Protein AF-A0A835D2A4-F1 (afdb_monomer)

Foldseek 3Di:
DAEEEQEPCLDPVNVVVLLVQQVVPYAYEYEDQALFPPVCPVVVVVVVVVVVVPDDDDDDDPDDPVVVVVVSVVPRCPRCVVSCVHPNCVPRYHYANADPVDPPSCVVSPPPGPYYDYPPDDPPDDPDVPDDDDD

pLDDT: mean 75.67, std 21.44, range [39.44, 98.56]

Radius of gyration: 20.42 Å; Cα contacts (8 Å, |Δi|>4): 155; chains: 1; bounding box: 57×40×59 Å

Organism: Tetracentron sinense (NCBI:txid13715)

Sequence (135 aa):
MPEYCVTGGTGLIAAYLVKSLLEKGHTVRTTVRDPGLLQLSILFLLPMFSFFHRFHSQKIMKWRPSIVMVLALRTGFREVGFLWKMSGAKERLKMMKADLMVDGSFDEAVQGIDGVFHTASPVLVPYDHNIQASN

Structure (mmCIF, N/CA/C/O backbone):
data_AF-A0A835D2A4-F1
#
_entry.id   AF-A0A835D2A4-F1
#
loop_
_atom_site.group_PDB
_atom_site.id
_atom_site.type_symbol
_atom_site.label_atom_id
_atom_site.label_alt_id
_atom_site.label_comp_id
_atom_site.label_asym_id
_atom_site.label_entity_id
_atom_site.label_seq_id
_atom_site.pdbx_PDB_ins_code
_atom_site.Cartn_x
_atom_site.Cartn_y
_atom_site.Cartn_z
_atom_site.occupancy
_atom_site.B_iso_or_equiv
_atom_site.auth_seq_id
_atom_site.auth_comp_id
_atom_site.auth_asym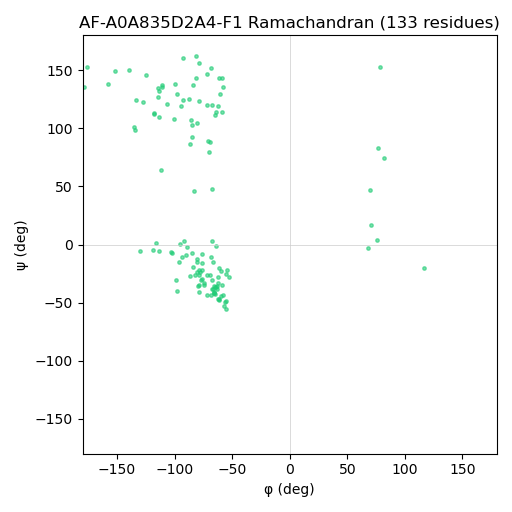_id
_atom_site.auth_atom_id
_atom_site.pdbx_PDB_model_num
ATOM 1 N N . MET A 1 1 ? -14.859 -3.931 7.142 1.00 82.12 1 MET A N 1
ATOM 2 C CA . MET A 1 1 ? -14.340 -2.663 6.590 1.00 82.12 1 MET A CA 1
ATOM 3 C C . MET A 1 1 ? -13.529 -3.031 5.365 1.00 82.12 1 MET A C 1
ATOM 5 O O . MET A 1 1 ? -12.624 -3.833 5.556 1.00 82.12 1 MET A O 1
ATOM 9 N N . PRO A 1 2 ? -13.851 -2.528 4.163 1.00 96.62 2 PRO A N 1
ATOM 10 C CA . PRO A 1 2 ? -13.109 -2.913 2.970 1.00 96.62 2 PRO A CA 1
ATOM 11 C C . PRO A 1 2 ? -11.630 -2.515 3.049 1.00 96.62 2 PRO A C 1
ATOM 13 O O . PRO A 1 2 ? -11.303 -1.448 3.587 1.00 96.62 2 PRO A O 1
ATOM 16 N N . GLU A 1 3 ? -10.761 -3.364 2.517 1.00 98.25 3 GLU A N 1
ATOM 17 C CA . GLU A 1 3 ? -9.325 -3.166 2.374 1.00 98.25 3 GLU A CA 1
ATOM 18 C C . GLU A 1 3 ? -8.961 -3.077 0.890 1.00 98.25 3 GLU A C 1
ATOM 20 O O . GLU A 1 3 ? -9.367 -3.910 0.085 1.00 98.25 3 GLU A O 1
ATOM 25 N N . TYR A 1 4 ? -8.176 -2.067 0.520 1.00 98.56 4 TYR A N 1
ATOM 26 C CA . TYR A 1 4 ? -7.768 -1.841 -0.865 1.00 98.56 4 TYR A CA 1
ATOM 27 C C . TYR A 1 4 ? -6.252 -1.782 -0.991 1.00 98.56 4 TYR A C 1
ATOM 29 O O . TYR A 1 4 ? -5.568 -1.249 -0.113 1.00 98.56 4 TYR A O 1
ATOM 37 N N . CYS A 1 5 ? -5.725 -2.271 -2.112 1.00 98.06 5 CYS A N 1
ATOM 38 C CA . CYS A 1 5 ? -4.323 -2.098 -2.472 1.00 98.06 5 CYS A CA 1
ATOM 39 C C . CYS A 1 5 ? -4.179 -0.930 -3.452 1.00 98.06 5 CYS A C 1
ATOM 41 O O . CYS A 1 5 ? -4.875 -0.884 -4.462 1.00 98.06 5 CYS A O 1
ATOM 43 N N . VAL A 1 6 ? -3.265 0.002 -3.179 1.00 97.88 6 VAL A N 1
ATOM 44 C CA . VAL A 1 6 ? -2.887 1.093 -4.089 1.00 97.88 6 VAL A CA 1
ATOM 45 C C . VAL A 1 6 ? -1.413 0.944 -4.443 1.00 97.88 6 VAL A C 1
ATOM 47 O O . VAL A 1 6 ? -0.538 1.112 -3.590 1.00 97.88 6 VAL A O 1
ATOM 50 N N . THR A 1 7 ? -1.116 0.637 -5.702 1.00 95.81 7 THR A N 1
ATOM 51 C CA . THR A 1 7 ? 0.275 0.427 -6.137 1.00 95.81 7 THR A CA 1
ATOM 52 C C . THR A 1 7 ? 0.999 1.743 -6.423 1.00 95.81 7 THR A C 1
ATOM 54 O O . THR A 1 7 ? 0.409 2.673 -6.965 1.00 95.81 7 THR A O 1
ATOM 57 N N . GLY A 1 8 ? 2.292 1.835 -6.103 1.00 92.56 8 GLY A N 1
ATOM 58 C CA . GLY A 1 8 ? 3.077 3.046 -6.374 1.00 92.56 8 GLY A CA 1
ATOM 59 C C . GLY A 1 8 ? 2.672 4.226 -5.488 1.00 92.56 8 GLY A C 1
ATOM 60 O O . GLY A 1 8 ? 2.484 5.332 -5.986 1.00 92.56 8 GLY A O 1
ATOM 61 N N . GLY A 1 9 ? 2.540 3.995 -4.178 1.00 90.94 9 GLY A N 1
ATOM 62 C CA . GLY A 1 9 ? 2.006 4.943 -3.187 1.00 90.94 9 GLY A CA 1
ATOM 63 C C . GLY A 1 9 ? 2.658 6.322 -3.123 1.00 90.94 9 GLY A C 1
ATOM 64 O O . GLY A 1 9 ? 2.044 7.270 -2.640 1.00 90.94 9 GLY A O 1
ATOM 65 N N . THR A 1 10 ? 3.893 6.449 -3.611 1.00 88.75 10 THR A N 1
ATOM 66 C CA . THR A 1 10 ? 4.631 7.718 -3.687 1.00 88.75 10 THR A CA 1
ATOM 67 C C . THR A 1 10 ? 4.234 8.580 -4.888 1.00 88.75 10 THR A C 1
ATOM 69 O O . THR A 1 10 ? 4.590 9.755 -4.939 1.00 88.75 10 THR A O 1
ATOM 72 N N . GLY A 1 11 ? 3.489 8.030 -5.851 1.00 89.50 11 GLY A N 1
ATOM 73 C CA . GLY A 1 11 ? 2.981 8.768 -7.002 1.00 89.50 11 GLY A CA 1
ATOM 74 C C . GLY A 1 11 ? 1.919 9.797 -6.610 1.00 89.50 11 GLY A C 1
ATOM 75 O O . GLY A 1 11 ? 1.171 9.603 -5.653 1.00 89.50 11 GLY A O 1
ATOM 76 N N . LEU A 1 12 ? 1.807 10.878 -7.389 1.00 89.31 12 LEU A N 1
ATOM 77 C CA . LEU A 1 12 ? 0.864 11.969 -7.121 1.00 89.31 12 LEU A CA 1
ATOM 78 C C . LEU A 1 12 ? -0.580 11.460 -6.993 1.00 89.31 12 LEU A C 1
ATOM 80 O O . LEU A 1 12 ? -1.219 11.670 -5.968 1.00 89.31 12 LEU A O 1
ATOM 84 N N . ILE A 1 13 ? -1.086 10.749 -8.003 1.00 92.94 13 ILE A N 1
ATOM 85 C CA . ILE A 1 13 ? -2.459 10.219 -7.996 1.00 92.94 13 ILE A CA 1
ATOM 86 C C . ILE A 1 13 ? -2.640 9.145 -6.916 1.00 92.94 13 ILE A C 1
ATOM 88 O O . ILE A 1 13 ? -3.662 9.127 -6.230 1.00 92.94 13 ILE A O 1
ATOM 92 N N . ALA A 1 14 ? -1.630 8.295 -6.715 1.00 95.06 14 ALA A N 1
ATOM 93 C CA . ALA A 1 14 ? -1.650 7.257 -5.690 1.00 95.06 14 ALA A CA 1
ATOM 94 C C . ALA A 1 14 ? -1.818 7.855 -4.284 1.00 95.06 14 ALA A C 1
ATOM 96 O O . ALA A 1 14 ? -2.661 7.401 -3.515 1.00 95.06 14 ALA A O 1
ATOM 97 N N . ALA A 1 15 ? -1.087 8.929 -3.973 1.00 94.50 15 ALA A N 1
ATOM 98 C CA . ALA A 1 15 ? -1.194 9.653 -2.712 1.00 94.50 15 ALA A CA 1
ATOM 99 C C . ALA A 1 15 ? -2.613 10.182 -2.449 1.00 94.50 15 ALA A C 1
ATOM 101 O O . ALA A 1 15 ? -3.125 10.050 -1.334 1.00 94.50 15 ALA A O 1
ATOM 102 N N . TYR A 1 16 ? -3.268 10.753 -3.466 1.00 96.06 16 TYR A N 1
ATOM 103 C CA . TYR A 1 16 ? -4.655 11.210 -3.347 1.00 96.06 16 TYR A CA 1
ATOM 104 C C . TYR A 1 16 ? -5.622 10.045 -3.123 1.00 96.06 16 TYR A C 1
ATOM 106 O O . TYR A 1 16 ? -6.491 10.146 -2.259 1.00 96.06 16 TYR A O 1
ATOM 114 N N . LEU A 1 17 ? -5.445 8.925 -3.828 1.00 97.44 17 LEU A N 1
ATOM 115 C CA . LEU A 1 17 ? -6.264 7.727 -3.622 1.00 97.44 17 LEU A CA 1
ATOM 116 C C . LEU A 1 17 ? -6.118 7.175 -2.204 1.00 97.44 17 LEU A C 1
ATOM 118 O O . LEU A 1 17 ? -7.126 6.923 -1.546 1.00 97.44 17 LEU A O 1
ATOM 122 N N . VAL A 1 18 ? -4.883 7.037 -1.709 1.00 97.69 18 VAL A N 1
ATOM 123 C CA . VAL A 1 18 ? -4.609 6.590 -0.335 1.00 97.69 18 VAL A CA 1
ATOM 124 C C . VAL A 1 18 ? -5.315 7.503 0.665 1.00 97.69 18 VAL A C 1
ATOM 126 O O . VAL A 1 18 ? -6.046 7.016 1.528 1.00 97.69 18 VAL A O 1
ATOM 129 N N . LYS A 1 19 ? -5.164 8.824 0.512 1.00 96.94 19 LYS A N 1
ATOM 130 C CA . LYS A 1 19 ? -5.827 9.811 1.369 1.00 96.94 19 LYS A CA 1
ATOM 131 C C . LYS A 1 19 ? -7.348 9.635 1.361 1.00 96.94 19 LYS A C 1
ATOM 133 O O . LYS A 1 19 ? -7.946 9.489 2.423 1.00 96.94 19 LYS A O 1
ATOM 138 N N . SER A 1 20 ? -7.969 9.608 0.183 1.00 97.81 20 SER A N 1
ATOM 139 C CA . SER A 1 20 ? -9.426 9.507 0.052 1.00 97.81 20 SER A CA 1
ATOM 140 C C . SER A 1 20 ? -9.986 8.191 0.590 1.00 97.81 20 SER A C 1
ATOM 142 O O . SER A 1 20 ? -11.072 8.178 1.165 1.00 97.81 20 SER A O 1
ATOM 144 N N . LEU A 1 21 ? -9.270 7.077 0.423 1.00 98.06 21 LEU A N 1
ATOM 145 C CA . LEU A 1 21 ? -9.686 5.782 0.964 1.00 98.06 21 LEU A CA 1
ATOM 146 C C . LEU A 1 21 ? -9.620 5.766 2.497 1.00 98.06 21 LEU A C 1
ATOM 148 O O . LEU A 1 21 ? -10.574 5.320 3.137 1.00 98.06 21 LEU A O 1
ATOM 152 N N . LEU A 1 22 ? -8.549 6.310 3.084 1.00 98.00 22 LEU A N 1
ATOM 153 C CA . LEU A 1 22 ? -8.424 6.460 4.536 1.00 98.00 22 LEU A CA 1
ATOM 154 C C . LEU A 1 22 ? -9.531 7.365 5.099 1.00 98.00 22 LEU A C 1
ATOM 156 O O . LEU A 1 22 ? -10.202 6.995 6.064 1.00 98.00 22 LEU A O 1
ATOM 160 N N . GLU A 1 23 ? -9.786 8.519 4.480 1.00 96.88 23 GLU A N 1
ATOM 161 C CA . GLU A 1 23 ? -10.854 9.446 4.892 1.00 96.88 23 GLU A CA 1
ATOM 162 C C . GLU A 1 23 ? -12.243 8.790 4.863 1.00 96.88 23 GLU A C 1
ATOM 164 O O . GLU A 1 23 ? -13.065 9.049 5.739 1.00 96.88 23 GLU A O 1
ATOM 169 N N . LYS A 1 24 ? -12.486 7.880 3.914 1.00 97.25 24 LYS A N 1
ATOM 170 C CA . LYS A 1 24 ? -13.754 7.145 3.784 1.00 97.25 24 LYS A CA 1
ATOM 171 C C . LYS A 1 24 ? -13.958 6.012 4.784 1.00 97.25 24 LYS A C 1
ATOM 173 O O . LYS A 1 24 ? -15.045 5.443 4.818 1.00 97.25 24 LYS A O 1
ATOM 178 N N . GLY A 1 25 ? -12.955 5.649 5.578 1.00 97.81 25 GLY A N 1
ATOM 179 C CA . GLY A 1 25 ? -13.097 4.523 6.502 1.00 97.81 25 GLY A CA 1
ATOM 180 C C . GLY A 1 25 ? -12.160 3.349 6.229 1.00 97.81 25 GLY A C 1
ATOM 181 O O . GLY A 1 25 ? -11.934 2.545 7.132 1.00 97.81 25 GLY A O 1
ATOM 182 N N . HIS A 1 26 ? -11.616 3.242 5.020 1.00 98.44 26 HIS A N 1
ATOM 183 C CA . HIS A 1 26 ? -11.032 2.000 4.523 1.00 98.44 26 HIS A CA 1
ATOM 184 C C . HIS A 1 26 ? -9.629 1.723 5.061 1.00 98.44 26 HIS A C 1
ATOM 186 O O . HIS A 1 26 ? -8.887 2.634 5.434 1.00 98.44 26 HIS A O 1
ATOM 192 N N . THR A 1 27 ? -9.265 0.441 5.057 1.00 98.50 27 THR A N 1
ATOM 193 C CA . THR A 1 27 ? -7.878 0.005 5.241 1.00 98.50 27 THR A CA 1
ATOM 194 C C . THR A 1 27 ? -7.170 0.061 3.894 1.00 98.50 27 THR A C 1
ATOM 196 O O . THR A 1 27 ? -7.740 -0.321 2.872 1.00 98.50 27 THR A O 1
ATOM 199 N N . VAL A 1 28 ? -5.937 0.561 3.867 1.00 98.38 28 VAL A N 1
ATOM 200 C CA . VAL A 1 28 ? -5.183 0.744 2.624 1.00 98.38 28 VAL A CA 1
ATOM 201 C C . VAL A 1 28 ? -3.824 0.075 2.743 1.00 98.38 28 VAL A C 1
ATOM 203 O O . VAL A 1 28 ? -3.029 0.419 3.616 1.00 98.38 28 VAL A O 1
ATOM 206 N N . ARG A 1 29 ? -3.534 -0.852 1.831 1.00 97.94 29 ARG A N 1
ATOM 207 C CA . ARG A 1 29 ? -2.184 -1.363 1.578 1.00 97.94 29 ARG A CA 1
ATOM 208 C C . ARG A 1 29 ? -1.596 -0.562 0.431 1.00 97.94 29 ARG A C 1
ATOM 210 O O . ARG A 1 29 ? -2.145 -0.577 -0.663 1.00 97.94 29 ARG A O 1
ATOM 217 N N . THR A 1 30 ? -0.494 0.141 0.643 1.00 96.25 30 THR A N 1
ATOM 218 C CA . THR A 1 30 ? 0.190 0.834 -0.451 1.00 96.25 30 THR A CA 1
ATOM 219 C C . THR A 1 30 ? 1.527 0.189 -0.759 1.00 96.25 30 THR A C 1
ATOM 221 O O . THR A 1 30 ? 2.248 -0.189 0.165 1.00 96.25 30 THR A O 1
ATOM 224 N N . THR A 1 31 ? 1.850 0.033 -2.044 1.00 95.12 31 THR A N 1
ATOM 225 C CA . THR A 1 31 ? 3.120 -0.573 -2.454 1.00 95.12 31 THR A CA 1
ATOM 226 C C . THR A 1 31 ? 4.155 0.473 -2.839 1.00 95.12 31 THR A C 1
ATOM 228 O O . THR A 1 31 ? 3.853 1.455 -3.522 1.00 95.12 31 THR A O 1
ATOM 231 N N . VAL A 1 32 ? 5.392 0.248 -2.408 1.00 91.19 32 VAL A N 1
ATOM 232 C CA . VAL A 1 32 ? 6.567 1.065 -2.729 1.00 91.19 32 VAL A CA 1
ATOM 233 C C . VAL A 1 32 ? 7.766 0.146 -2.975 1.00 91.19 32 VAL A C 1
ATOM 235 O O . VAL A 1 32 ? 7.840 -0.940 -2.401 1.00 91.19 32 VAL A O 1
ATOM 238 N N . ARG A 1 33 ? 8.710 0.563 -3.828 1.00 87.56 33 ARG A N 1
ATOM 239 C CA . ARG A 1 33 ? 9.887 -0.264 -4.171 1.00 87.56 33 ARG A CA 1
ATOM 240 C C . ARG A 1 33 ? 10.814 -0.473 -2.977 1.00 87.56 33 ARG A C 1
ATOM 242 O O . ARG A 1 33 ? 11.297 -1.578 -2.739 1.00 87.56 33 ARG A O 1
ATOM 249 N N . ASP A 1 34 ? 11.028 0.592 -2.214 1.00 81.88 34 ASP A N 1
ATOM 250 C CA . ASP A 1 34 ? 11.769 0.563 -0.961 1.00 81.88 34 ASP A CA 1
ATOM 251 C C . ASP A 1 34 ? 11.002 1.384 0.086 1.00 81.88 34 ASP A C 1
ATOM 253 O O . ASP A 1 34 ? 11.037 2.614 0.051 1.00 81.88 34 ASP A O 1
ATOM 257 N N . PRO A 1 35 ? 10.261 0.743 1.006 1.00 65.50 35 PRO A N 1
ATOM 258 C CA . PRO A 1 35 ? 9.545 1.448 2.071 1.00 65.50 35 PRO A CA 1
ATOM 259 C C . PRO A 1 35 ? 10.461 2.121 3.106 1.00 65.50 35 PRO A C 1
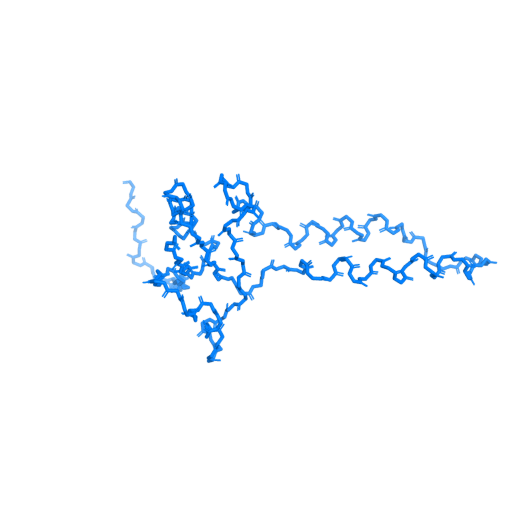ATOM 261 O O . PRO A 1 35 ? 9.963 2.711 4.068 1.00 65.50 35 PRO A O 1
ATOM 264 N N . GLY A 1 36 ? 11.783 2.065 2.921 1.00 61.28 36 GLY A N 1
ATOM 265 C CA . GLY A 1 36 ? 12.757 2.526 3.890 1.00 61.28 36 GLY A CA 1
ATOM 266 C C . GLY A 1 36 ? 12.935 1.500 5.004 1.00 61.28 36 GLY A C 1
ATOM 267 O O . GLY A 1 36 ? 12.048 0.712 5.331 1.00 61.28 36 GLY A O 1
ATOM 268 N N . LEU A 1 37 ? 14.122 1.514 5.606 1.00 49.31 37 LEU A N 1
ATOM 269 C CA . LEU A 1 37 ? 14.588 0.610 6.659 1.00 49.31 37 LEU A CA 1
ATOM 270 C C . LEU A 1 37 ? 13.853 0.772 8.010 1.00 49.31 37 LEU A C 1
ATOM 272 O O . LEU A 1 37 ? 14.484 0.840 9.064 1.00 49.31 37 LEU A O 1
ATOM 276 N N . LEU A 1 38 ? 12.520 0.813 8.014 1.00 47.50 38 LEU A N 1
ATOM 277 C CA . LEU A 1 38 ? 11.703 0.893 9.230 1.00 47.50 38 LEU A CA 1
ATOM 278 C C . LEU A 1 38 ? 11.896 -0.327 10.152 1.00 47.50 38 LEU A C 1
ATOM 280 O O . LEU A 1 38 ? 11.667 -0.218 11.352 1.00 47.50 38 LEU A O 1
ATOM 284 N N . GLN A 1 39 ? 12.403 -1.449 9.627 1.00 42.06 39 GLN A N 1
ATOM 285 C CA . GLN A 1 39 ? 12.731 -2.644 10.415 1.00 42.06 39 GLN A CA 1
ATOM 286 C C . GLN A 1 39 ? 14.112 -2.572 11.100 1.00 42.06 39 GLN A C 1
ATOM 288 O O . GLN A 1 39 ? 14.340 -3.225 12.118 1.00 42.06 39 GLN A O 1
ATOM 293 N N . LEU A 1 40 ? 15.063 -1.804 10.553 1.00 43.66 40 LEU A N 1
ATOM 294 C CA . LEU A 1 40 ? 16.480 -1.919 10.926 1.00 43.66 40 LEU A CA 1
ATOM 295 C C . LEU A 1 40 ? 16.932 -0.913 11.993 1.00 43.66 40 LEU A C 1
ATOM 297 O O . LEU A 1 40 ? 17.961 -1.141 12.620 1.00 43.66 40 LEU A O 1
ATOM 301 N N . SER A 1 41 ? 16.173 0.150 12.282 1.00 45.16 41 SER A N 1
ATOM 302 C CA . SER A 1 41 ? 16.554 1.108 13.334 1.00 45.16 41 SER A CA 1
ATOM 303 C C . SER A 1 41 ? 16.349 0.559 14.752 1.00 45.16 41 SER A C 1
ATOM 305 O O . SER A 1 41 ? 17.171 0.817 15.625 1.00 45.16 41 SER A O 1
ATOM 307 N N . ILE A 1 42 ? 15.312 -0.249 14.993 1.00 47.03 42 ILE A N 1
ATOM 308 C CA . ILE A 1 42 ? 15.041 -0.815 16.327 1.00 47.03 42 ILE A CA 1
ATOM 309 C C . ILE A 1 42 ? 15.944 -2.026 16.610 1.00 47.03 42 ILE A C 1
ATOM 311 O O . ILE A 1 42 ? 16.437 -2.181 17.727 1.00 47.03 42 ILE A O 1
ATOM 315 N N . LEU A 1 43 ? 16.240 -2.842 15.591 1.00 44.38 43 LEU A N 1
ATOM 316 C CA . LEU A 1 43 ? 17.040 -4.061 15.751 1.00 44.38 43 LEU A CA 1
ATOM 317 C C . LEU A 1 43 ? 18.559 -3.795 15.835 1.00 44.38 43 LEU A C 1
ATOM 319 O O . LEU A 1 43 ? 19.271 -4.555 16.484 1.00 44.38 43 LEU A O 1
ATOM 323 N N . PHE A 1 44 ? 19.062 -2.696 15.253 1.00 47.25 44 PHE A N 1
ATOM 324 C CA . PHE A 1 44 ? 20.486 -2.319 15.328 1.00 47.25 44 PHE A CA 1
ATOM 325 C C . PHE A 1 44 ? 20.852 -1.416 16.516 1.00 47.25 44 PHE A C 1
ATOM 327 O O . PHE A 1 44 ? 22.039 -1.216 16.777 1.00 47.25 44 PHE A O 1
ATOM 334 N N . LEU A 1 45 ? 19.880 -0.888 17.270 1.00 52.44 45 LEU A N 1
ATOM 335 C CA . LEU A 1 45 ? 20.166 -0.052 18.447 1.00 52.44 45 LEU A CA 1
ATOM 336 C C . LEU A 1 45 ? 20.369 -0.843 19.740 1.00 52.44 45 LEU A C 1
ATOM 338 O O . LEU A 1 45 ? 21.112 -0.394 20.614 1.00 52.44 45 LEU A O 1
ATOM 342 N N . LEU A 1 46 ? 19.774 -2.030 19.851 1.00 53.22 46 LEU A N 1
ATOM 343 C CA . LEU A 1 46 ? 19.908 -2.883 21.034 1.00 53.22 46 LEU A CA 1
ATOM 344 C C . LEU A 1 46 ? 21.346 -3.411 21.271 1.00 53.22 46 LEU A C 1
ATOM 346 O O . LEU A 1 46 ? 21.771 -3.409 22.425 1.00 53.22 46 LEU A O 1
ATOM 350 N N . PRO A 1 47 ? 22.164 -3.759 20.252 1.00 49.72 47 PRO A N 1
ATOM 351 C CA . PRO A 1 47 ? 23.555 -4.177 20.476 1.00 49.72 47 PRO A CA 1
ATOM 352 C C . PRO A 1 47 ? 24.515 -3.012 20.775 1.00 49.72 47 PRO A C 1
ATOM 354 O O . PRO A 1 47 ? 25.575 -3.213 21.371 1.00 49.72 47 PRO A O 1
ATOM 357 N N . MET A 1 48 ? 24.169 -1.783 20.375 1.00 53.81 48 MET A N 1
ATOM 358 C CA . MET A 1 48 ? 25.059 -0.621 20.505 1.00 53.81 48 MET A CA 1
ATOM 359 C C . MET A 1 48 ? 25.215 -0.164 21.966 1.00 53.81 48 MET A C 1
ATOM 361 O O . MET A 1 48 ? 26.259 0.375 22.335 1.00 53.81 48 MET A O 1
ATOM 365 N N . PHE A 1 49 ? 24.221 -0.438 22.818 1.00 50.69 49 PHE A N 1
ATOM 366 C CA . PHE A 1 49 ? 24.296 -0.163 24.256 1.00 50.69 49 PHE A CA 1
ATOM 367 C C . PHE A 1 49 ? 25.205 -1.147 25.010 1.00 50.69 49 PHE A C 1
ATOM 369 O O . PHE A 1 49 ? 25.902 -0.737 25.937 1.00 50.69 49 PHE A O 1
ATOM 376 N N . SER A 1 50 ? 25.286 -2.413 24.586 1.00 50.47 50 SER A N 1
ATOM 377 C CA . SER A 1 50 ? 26.181 -3.401 25.213 1.00 50.47 50 SER A CA 1
ATOM 378 C C . SER A 1 50 ? 27.644 -3.267 24.771 1.00 50.47 50 SER A C 1
ATOM 380 O O . SER A 1 50 ? 28.543 -3.675 25.504 1.00 50.47 50 SER A O 1
ATOM 382 N N . PHE A 1 51 ? 27.914 -2.657 23.613 1.00 49.66 51 PHE A N 1
ATOM 383 C CA . PHE A 1 51 ? 29.282 -2.435 23.126 1.00 49.66 51 PHE A CA 1
ATOM 384 C C . PHE A 1 51 ? 29.987 -1.249 23.816 1.00 49.66 51 PHE A C 1
ATOM 386 O O . PHE A 1 51 ? 31.214 -1.218 23.910 1.00 49.66 51 PHE A O 1
ATOM 393 N N . PHE A 1 52 ? 29.230 -0.294 24.368 1.00 49.19 52 PHE A N 1
ATOM 394 C CA . PHE A 1 52 ? 29.791 0.925 24.963 1.00 49.19 52 PHE A CA 1
ATOM 395 C C . PHE A 1 52 ? 30.437 0.725 26.345 1.00 49.19 52 PHE A C 1
ATOM 397 O O . PHE A 1 52 ? 31.230 1.560 26.771 1.00 49.19 52 PHE A O 1
ATOM 404 N N . HIS A 1 53 ? 30.173 -0.394 27.029 1.00 50.25 53 HIS A N 1
ATOM 405 C CA . HIS A 1 53 ? 30.752 -0.672 28.351 1.00 50.25 53 HIS A CA 1
ATOM 406 C C . HIS A 1 53 ? 32.080 -1.457 28.319 1.00 50.25 53 HIS A C 1
ATOM 408 O O . HIS A 1 53 ? 32.614 -1.795 29.374 1.00 50.25 53 HIS A O 1
ATOM 414 N N . ARG A 1 54 ? 32.626 -1.767 27.131 1.00 50.09 54 ARG A N 1
ATOM 415 C CA . ARG A 1 54 ? 33.760 -2.703 26.963 1.00 50.09 54 ARG A CA 1
ATOM 416 C C . ARG A 1 54 ? 35.040 -2.077 26.394 1.00 50.09 54 ARG A C 1
ATOM 418 O O . ARG A 1 54 ? 36.016 -2.795 26.225 1.00 50.09 54 ARG A O 1
ATOM 425 N N . PHE A 1 55 ? 35.091 -0.774 26.116 1.00 43.62 55 PHE A N 1
ATOM 426 C CA . PHE A 1 55 ? 36.295 -0.155 25.547 1.00 43.62 55 PHE A CA 1
ATOM 427 C C . PHE A 1 55 ? 36.659 1.150 26.249 1.00 43.62 55 PHE A C 1
ATOM 429 O O . PHE A 1 55 ? 36.127 2.218 25.961 1.00 43.62 55 PHE A O 1
ATOM 436 N N . HIS A 1 56 ? 37.614 1.042 27.170 1.00 50.16 56 HIS A N 1
ATOM 437 C CA . HIS A 1 56 ? 38.222 2.162 27.875 1.00 50.16 56 HIS A CA 1
ATOM 438 C C . HIS A 1 56 ? 39.687 2.310 27.437 1.00 50.16 56 HIS A C 1
ATOM 440 O O . HIS A 1 56 ? 40.598 2.126 28.233 1.00 50.16 56 HIS A O 1
ATOM 446 N N . SER A 1 57 ? 39.946 2.614 26.161 1.00 44.12 57 SER A N 1
ATOM 447 C CA . SER A 1 57 ? 41.245 3.171 25.757 1.00 44.12 57 SER A CA 1
ATOM 448 C C . SER A 1 57 ? 41.153 3.920 24.430 1.00 44.12 57 SER A C 1
ATOM 450 O O . SER A 1 57 ? 40.431 3.529 23.516 1.00 44.12 57 SER A O 1
ATOM 452 N N . GLN A 1 58 ? 41.827 5.063 24.388 1.00 56.00 58 GLN A N 1
ATOM 453 C CA . GLN A 1 58 ? 41.637 6.146 23.432 1.00 56.00 58 GLN A CA 1
ATOM 454 C C . GLN A 1 58 ? 42.336 5.936 22.082 1.00 56.00 58 GLN A C 1
ATOM 456 O O . GLN A 1 58 ? 43.335 5.234 21.985 1.00 56.00 58 GLN A O 1
ATOM 461 N N . LYS A 1 59 ? 41.864 6.727 21.103 1.00 51.44 59 LYS A N 1
ATOM 462 C CA . LYS A 1 59 ? 42.406 6.981 19.755 1.00 51.44 59 LYS A CA 1
ATOM 463 C C . LYS A 1 59 ? 42.060 5.933 18.699 1.00 51.44 59 LYS A C 1
ATOM 465 O O . LYS A 1 59 ? 42.925 5.198 18.263 1.00 51.44 59 LYS A O 1
ATOM 470 N N . ILE A 1 60 ? 40.813 5.956 18.235 1.00 49.09 60 ILE A N 1
ATOM 471 C CA . ILE A 1 60 ? 40.377 5.852 16.827 1.00 49.09 60 ILE A CA 1
ATOM 472 C C . ILE A 1 60 ? 38.838 5.963 16.861 1.00 49.09 60 ILE A C 1
ATOM 474 O O . ILE A 1 60 ? 38.195 5.394 17.734 1.00 49.09 60 ILE A O 1
ATOM 478 N N . MET A 1 61 ? 38.262 6.751 15.944 1.00 39.44 61 MET A N 1
ATOM 479 C CA . MET A 1 61 ? 36.825 7.070 15.789 1.00 39.44 61 MET A CA 1
ATOM 480 C C . MET A 1 61 ? 36.209 8.081 16.776 1.00 39.44 61 MET A C 1
ATOM 482 O O . MET A 1 61 ? 35.464 7.751 17.691 1.00 39.44 61 MET A O 1
ATOM 486 N N . LYS A 1 62 ? 36.385 9.373 16.471 1.00 46.91 62 LYS A N 1
ATOM 487 C CA . LYS A 1 62 ? 35.519 10.467 16.956 1.00 46.91 62 LYS A CA 1
ATOM 488 C C . LYS A 1 62 ? 34.267 10.604 16.068 1.00 46.91 62 LYS A C 1
ATOM 490 O O . LYS A 1 62 ? 33.914 11.702 15.651 1.00 46.91 62 LYS A O 1
ATOM 495 N N . TRP A 1 63 ? 33.607 9.495 15.734 1.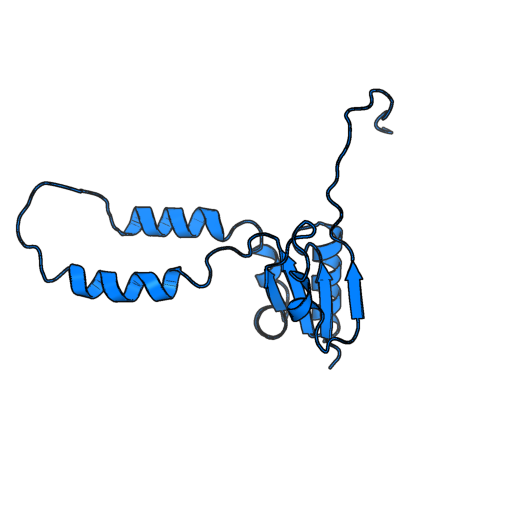00 47.91 63 TRP A N 1
ATOM 496 C CA . TRP A 1 63 ? 32.284 9.538 15.106 1.00 47.91 63 TRP 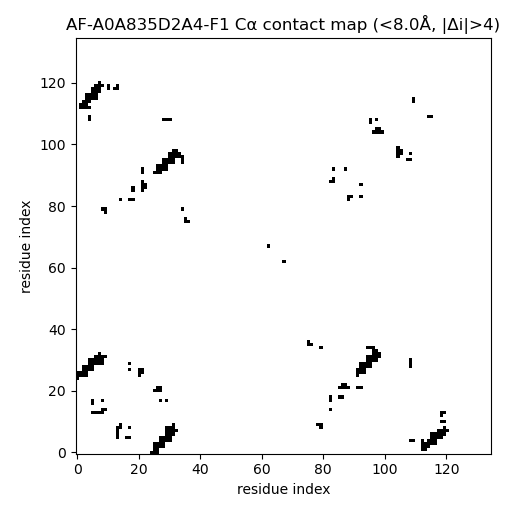A CA 1
ATOM 497 C C . TRP A 1 63 ? 31.249 9.632 16.222 1.00 47.91 63 TRP A C 1
ATOM 499 O O . TRP A 1 63 ? 31.044 8.675 16.962 1.00 47.91 63 TRP A O 1
ATOM 509 N N . ARG A 1 64 ? 30.622 10.804 16.395 1.00 41.41 64 ARG A N 1
ATOM 510 C CA . ARG A 1 64 ? 29.517 10.953 17.354 1.00 41.41 64 ARG A CA 1
ATOM 511 C C . ARG A 1 64 ? 28.383 10.026 16.891 1.00 41.41 64 ARG A C 1
ATOM 513 O O . ARG A 1 64 ? 27.863 10.272 15.799 1.00 41.41 64 ARG A O 1
ATOM 520 N N . PRO A 1 65 ? 27.957 9.029 17.691 1.00 53.88 65 PRO A N 1
ATOM 521 C CA . PRO A 1 65 ? 26.868 8.114 17.326 1.00 53.88 65 PRO A CA 1
ATOM 522 C C . PRO A 1 65 ? 25.590 8.857 16.903 1.00 53.88 65 PRO A C 1
ATOM 524 O O . PRO A 1 65 ? 24.837 8.404 16.046 1.00 53.88 65 PRO A O 1
ATOM 527 N N . SER A 1 66 ? 25.396 10.069 17.432 1.00 57.00 66 SER A N 1
ATOM 528 C CA . SER A 1 66 ? 24.290 10.966 17.098 1.00 57.00 66 SER A CA 1
ATOM 529 C C . SER A 1 66 ? 24.264 11.417 15.629 1.00 57.00 66 SER A C 1
ATOM 531 O O . SER A 1 66 ? 23.184 11.608 15.090 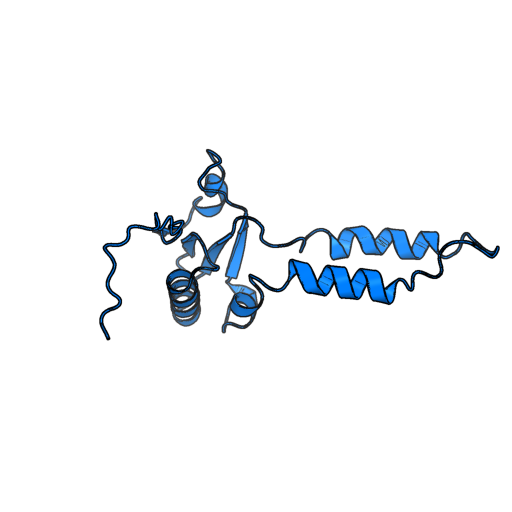1.00 57.00 66 SER A O 1
ATOM 533 N N . ILE A 1 67 ? 25.408 11.590 14.957 1.00 57.53 67 ILE A N 1
ATOM 534 C CA . ILE A 1 67 ? 25.449 12.084 13.565 1.00 57.53 67 ILE A CA 1
ATOM 535 C C . ILE A 1 67 ? 25.117 10.976 12.564 1.00 57.53 67 ILE A C 1
ATOM 537 O O . ILE A 1 67 ? 24.358 11.221 11.629 1.00 57.53 67 ILE A O 1
ATOM 541 N N . VAL A 1 68 ? 25.624 9.758 12.784 1.00 56.00 68 VAL A N 1
ATOM 542 C CA . VAL A 1 68 ? 25.320 8.597 11.925 1.00 56.00 68 VAL A CA 1
ATOM 543 C C . VAL A 1 68 ? 23.836 8.247 12.018 1.00 56.00 68 VAL A C 1
ATOM 545 O O . VAL A 1 68 ? 23.186 8.061 10.993 1.00 56.00 68 VAL A O 1
ATOM 548 N N . MET A 1 69 ? 23.273 8.265 13.233 1.00 53.97 69 MET A N 1
ATOM 549 C CA . MET A 1 69 ? 21.839 8.067 13.452 1.00 53.97 69 MET 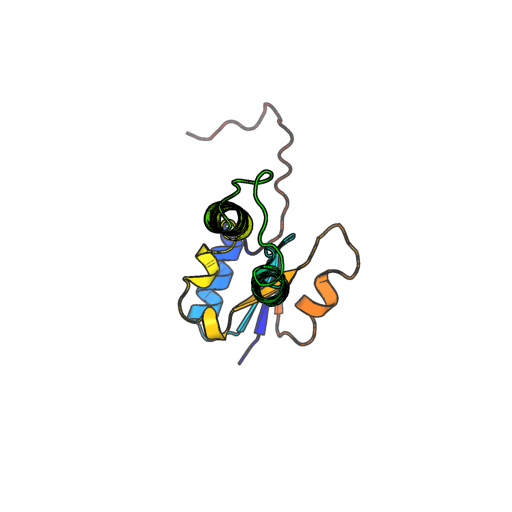A CA 1
ATOM 550 C C . MET A 1 69 ? 20.997 9.158 12.772 1.00 53.97 69 MET A C 1
ATOM 552 O O . MET A 1 69 ? 20.035 8.848 12.075 1.00 53.97 69 MET A O 1
ATOM 556 N N . VAL A 1 70 ? 21.357 10.437 12.930 1.00 57.56 70 VAL A N 1
ATOM 557 C CA . VAL A 1 70 ? 20.622 11.553 12.304 1.00 57.56 70 VAL A CA 1
ATOM 558 C C . VAL A 1 70 ? 20.684 11.486 10.777 1.00 57.56 70 VAL A C 1
ATOM 560 O O . VAL A 1 70 ? 19.700 11.828 10.122 1.00 57.56 70 VAL A O 1
ATOM 563 N N . LEU A 1 71 ? 21.803 11.043 10.196 1.00 50.66 71 LEU A N 1
ATOM 564 C CA . LEU A 1 71 ? 21.942 10.893 8.748 1.00 50.66 71 LEU A CA 1
ATOM 565 C C . LEU A 1 71 ? 21.118 9.707 8.219 1.00 50.66 71 LEU A C 1
ATOM 567 O O . LEU A 1 71 ? 20.397 9.877 7.240 1.00 50.66 71 LEU A O 1
ATOM 571 N N . ALA A 1 72 ? 21.149 8.560 8.909 1.00 51.75 72 ALA A N 1
ATOM 572 C CA . ALA A 1 72 ? 20.348 7.378 8.573 1.00 51.75 72 ALA A CA 1
ATOM 573 C C . ALA A 1 72 ? 18.833 7.642 8.680 1.00 51.75 72 ALA A C 1
ATOM 575 O O . ALA A 1 72 ? 18.060 7.227 7.818 1.00 51.75 72 ALA A O 1
ATOM 576 N N . LEU A 1 73 ? 18.403 8.416 9.683 1.00 50.62 73 LEU A N 1
ATOM 577 C CA . LEU A 1 73 ? 17.018 8.886 9.802 1.00 50.62 73 LEU A CA 1
ATOM 578 C C . LEU A 1 73 ? 16.646 9.911 8.718 1.00 50.62 73 LEU A C 1
ATOM 580 O O . LEU A 1 73 ? 15.477 10.035 8.365 1.00 50.62 73 LEU A O 1
ATOM 584 N N . ARG A 1 74 ? 17.615 10.658 8.171 1.00 43.66 74 ARG A N 1
ATOM 585 C CA . ARG A 1 74 ? 17.363 11.705 7.168 1.00 43.66 74 ARG A CA 1
ATOM 586 C C . ARG A 1 74 ? 17.177 11.183 5.752 1.00 43.66 74 ARG A C 1
ATOM 588 O O . ARG A 1 74 ? 16.585 11.918 4.963 1.00 43.66 74 ARG A O 1
ATOM 595 N N . THR A 1 75 ? 17.689 10.005 5.414 1.00 45.38 75 THR A N 1
ATOM 596 C CA . THR A 1 75 ? 17.648 9.469 4.044 1.00 45.38 75 THR A CA 1
ATOM 597 C C . THR A 1 75 ? 16.500 8.484 3.830 1.00 45.38 75 THR A C 1
ATOM 599 O O . THR A 1 75 ? 15.812 8.600 2.824 1.00 45.38 75 THR A O 1
ATOM 602 N N . GLY A 1 76 ? 16.201 7.600 4.790 1.00 45.19 76 GLY A N 1
ATOM 603 C CA . GLY A 1 76 ? 15.159 6.568 4.629 1.00 45.19 76 GLY A CA 1
ATOM 604 C C . GLY A 1 76 ? 13.707 7.024 4.845 1.00 45.19 76 GLY A C 1
ATOM 605 O O . GLY A 1 76 ? 12.783 6.320 4.462 1.00 45.19 76 GLY A O 1
ATOM 606 N N . PHE A 1 77 ? 13.479 8.193 5.454 1.00 47.00 77 PHE A N 1
ATOM 607 C CA . PHE A 1 77 ? 12.131 8.658 5.831 1.00 47.00 77 PHE A CA 1
ATOM 608 C C . PHE A 1 77 ? 11.437 9.551 4.792 1.00 47.00 77 PHE A C 1
ATOM 610 O O . PHE A 1 77 ? 10.263 9.893 4.964 1.00 47.00 77 PHE A O 1
ATOM 617 N N . ARG A 1 78 ? 12.153 10.017 3.760 1.00 50.75 78 ARG A N 1
ATOM 618 C CA . ARG A 1 78 ? 11.678 11.160 2.960 1.00 50.75 78 ARG A CA 1
ATOM 619 C C . ARG A 1 78 ? 10.603 10.810 1.944 1.00 50.75 78 ARG A C 1
ATOM 621 O O . ARG A 1 78 ? 9.717 11.635 1.750 1.00 50.75 78 ARG A O 1
ATOM 628 N N . GLU A 1 79 ? 10.638 9.628 1.339 1.00 59.50 79 GLU A N 1
ATOM 629 C CA . GLU A 1 79 ? 9.731 9.346 0.217 1.00 59.50 79 GLU A CA 1
ATOM 630 C C . GLU A 1 79 ? 8.298 9.036 0.658 1.00 59.50 79 GLU A C 1
ATOM 632 O O . GLU A 1 79 ? 7.355 9.399 -0.030 1.00 59.50 79 GLU A O 1
ATOM 637 N N . VAL A 1 80 ? 8.111 8.447 1.840 1.00 76.62 80 VAL A N 1
ATOM 638 C CA . VAL A 1 80 ? 6.793 7.984 2.327 1.00 76.62 80 VAL A CA 1
ATOM 639 C C . VAL A 1 80 ? 6.278 8.748 3.546 1.00 76.62 80 VAL A C 1
ATOM 641 O O . VAL A 1 80 ? 5.139 8.562 3.973 1.00 76.62 80 VAL A O 1
ATOM 644 N N . GLY A 1 81 ? 7.088 9.646 4.117 1.00 82.69 81 GLY A N 1
ATOM 645 C CA . GLY A 1 81 ? 6.754 10.365 5.349 1.00 82.69 81 GLY A CA 1
ATOM 646 C C . GLY A 1 81 ? 5.485 11.223 5.263 1.00 82.69 81 GLY A C 1
ATOM 647 O O . GLY A 1 81 ? 4.879 11.516 6.291 1.00 82.69 81 GLY A O 1
ATOM 648 N N . PHE A 1 82 ? 5.061 11.626 4.062 1.00 88.12 82 PHE A N 1
ATOM 649 C CA . PHE A 1 82 ? 3.826 12.389 3.871 1.00 88.12 82 PHE A CA 1
ATOM 650 C C . PHE A 1 82 ? 2.562 11.517 3.987 1.00 88.12 82 PHE A C 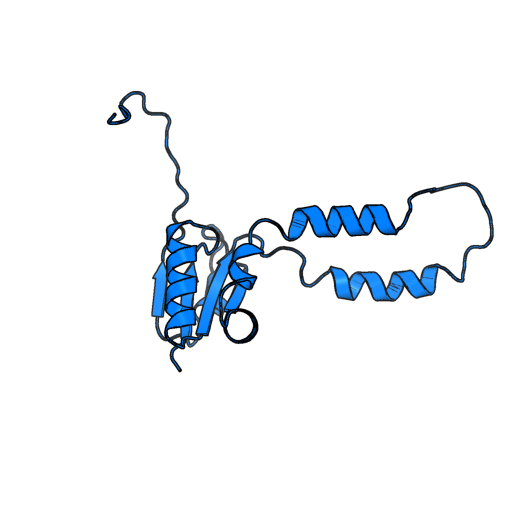1
ATOM 652 O O . PHE A 1 82 ? 1.541 12.015 4.456 1.00 88.12 82 PHE A O 1
ATOM 659 N N . LEU A 1 83 ? 2.632 10.227 3.635 1.00 91.25 83 LEU A N 1
ATOM 660 C CA . LEU A 1 83 ? 1.504 9.293 3.743 1.00 91.25 83 LEU A CA 1
ATOM 661 C C . LEU A 1 83 ? 1.127 9.064 5.213 1.00 91.25 83 LEU A C 1
ATOM 663 O O . LEU A 1 83 ? -0.043 9.109 5.580 1.00 91.25 83 LEU A O 1
ATOM 667 N N . TRP A 1 84 ? 2.129 8.942 6.087 1.00 91.94 84 TRP A N 1
ATOM 668 C CA . TRP A 1 84 ? 1.935 8.772 7.533 1.00 91.94 84 TRP A CA 1
ATOM 669 C C . TRP A 1 84 ? 1.330 9.987 8.246 1.00 91.94 84 TRP A C 1
ATOM 671 O O . TRP A 1 84 ? 0.878 9.871 9.384 1.00 91.94 84 TRP A O 1
ATOM 681 N N . LYS A 1 85 ? 1.323 11.158 7.600 1.00 92.62 85 LYS A N 1
ATOM 682 C CA . LYS A 1 85 ? 0.688 12.373 8.131 1.00 92.62 85 LYS A CA 1
ATOM 683 C C . LYS A 1 85 ? -0.810 12.446 7.816 1.00 92.62 85 LYS A C 1
ATOM 685 O O . LYS A 1 85 ? -1.472 13.355 8.309 1.00 92.62 85 LYS A O 1
ATOM 690 N N . MET A 1 86 ? -1.343 11.537 6.996 1.00 94.69 86 MET A N 1
ATOM 691 C CA . MET A 1 86 ? -2.763 11.514 6.639 1.00 94.69 86 MET A CA 1
ATOM 692 C C . MET A 1 86 ? -3.623 11.043 7.819 1.00 94.69 86 MET A C 1
ATOM 694 O O . MET A 1 86 ? -3.208 10.208 8.625 1.00 94.69 86 MET A O 1
ATOM 698 N N . SER A 1 87 ? -4.842 11.577 7.915 1.00 96.00 87 SER A N 1
ATOM 699 C CA . SER A 1 87 ? -5.793 11.183 8.958 1.00 96.00 87 SER A CA 1
ATOM 700 C C . SER A 1 87 ? -6.126 9.691 8.853 1.00 96.00 87 SER A C 1
ATOM 702 O O . SER A 1 87 ? -6.453 9.192 7.777 1.00 96.00 87 SER A O 1
ATOM 704 N N . GLY A 1 88 ? -6.019 8.966 9.968 1.00 95.69 88 GLY A N 1
ATOM 705 C CA . GLY A 1 88 ? -6.266 7.526 10.026 1.00 95.69 88 GLY A CA 1
ATOM 706 C C . GLY A 1 88 ? -5.156 6.642 9.444 1.00 95.69 88 GLY A C 1
ATOM 707 O O . GLY A 1 88 ? -5.342 5.428 9.364 1.00 95.69 88 GLY A O 1
ATOM 708 N N . ALA A 1 89 ? -4.029 7.217 9.002 1.00 95.81 89 ALA A N 1
ATOM 709 C CA . ALA A 1 89 ? -2.929 6.446 8.427 1.00 95.81 89 ALA A CA 1
ATOM 710 C C . ALA A 1 89 ? -2.240 5.554 9.465 1.00 95.81 89 ALA A C 1
ATOM 712 O O . ALA A 1 89 ? -1.896 4.419 9.161 1.00 95.81 89 ALA A O 1
ATOM 713 N N . LYS A 1 90 ? -2.069 6.027 10.704 1.00 94.31 90 LYS A N 1
ATOM 714 C CA . LYS A 1 90 ? -1.387 5.255 11.756 1.00 94.31 90 LYS A CA 1
ATOM 715 C C . LYS A 1 90 ? -2.109 3.947 12.090 1.00 94.31 90 LYS A C 1
ATOM 717 O O . LYS A 1 90 ? -1.469 2.995 12.516 1.00 94.31 90 LYS A O 1
ATOM 722 N N . GLU A 1 91 ? -3.420 3.909 11.889 1.00 96.56 91 GLU A N 1
ATOM 723 C CA . GLU A 1 91 ? -4.282 2.781 12.225 1.00 96.56 91 GLU A CA 1
ATOM 724 C C . GLU A 1 91 ? -4.583 1.891 11.013 1.00 96.56 91 GLU A C 1
ATOM 726 O O . GLU A 1 91 ? -4.816 0.694 11.168 1.00 96.56 91 GLU A O 1
ATOM 731 N N . ARG A 1 92 ? -4.628 2.472 9.806 1.00 97.62 92 ARG A N 1
ATOM 732 C CA . ARG A 1 92 ? -5.201 1.813 8.618 1.00 97.62 92 ARG A CA 1
ATOM 733 C C . ARG A 1 92 ? -4.324 1.832 7.373 1.00 97.62 92 ARG A C 1
ATOM 735 O O . ARG A 1 92 ? -4.700 1.199 6.388 1.00 97.62 92 ARG A O 1
ATOM 742 N N . LEU A 1 93 ? -3.183 2.519 7.389 1.00 96.69 93 LEU A N 1
ATOM 743 C CA . LEU A 1 93 ? -2.217 2.463 6.295 1.00 96.69 93 LEU A CA 1
ATOM 744 C C . LEU A 1 93 ? -1.173 1.381 6.576 1.00 96.69 93 LEU A C 1
ATOM 746 O O . LEU A 1 93 ? -0.479 1.412 7.589 1.00 96.69 93 LEU A O 1
ATOM 750 N N . LYS A 1 94 ? -1.027 0.451 5.636 1.00 95.75 94 LYS A N 1
ATOM 751 C CA . LYS A 1 94 ? 0.036 -0.556 5.618 1.00 95.75 94 LYS A CA 1
ATOM 752 C C . LYS A 1 94 ? 0.934 -0.301 4.419 1.00 95.75 94 LYS A C 1
ATOM 754 O O . LYS A 1 94 ? 0.440 -0.070 3.316 1.00 95.75 94 LYS A O 1
ATOM 759 N N . MET A 1 95 ? 2.243 -0.357 4.627 1.00 93.25 95 MET A N 1
ATOM 760 C CA . MET A 1 95 ? 3.218 -0.154 3.562 1.00 93.25 95 MET A CA 1
ATOM 761 C C . MET A 1 95 ? 3.843 -1.490 3.183 1.00 93.25 95 MET A C 1
ATOM 763 O O . MET A 1 95 ? 4.430 -2.156 4.031 1.00 93.25 95 MET A O 1
ATOM 767 N N . MET A 1 96 ? 3.697 -1.872 1.919 1.00 94.12 96 MET A N 1
ATOM 768 C CA . MET A 1 96 ? 4.150 -3.152 1.384 1.00 94.12 96 MET A CA 1
ATOM 769 C C . MET A 1 96 ? 5.313 -2.897 0.427 1.00 94.12 96 MET A C 1
ATOM 771 O O . MET A 1 96 ? 5.261 -1.983 -0.402 1.00 94.12 96 MET A O 1
ATOM 775 N N . LYS A 1 97 ? 6.368 -3.702 0.522 1.00 92.81 97 LYS A N 1
ATOM 776 C CA . LYS A 1 97 ? 7.441 -3.676 -0.470 1.00 92.81 97 LYS A CA 1
ATOM 777 C C . LYS A 1 97 ? 6.986 -4.459 -1.702 1.00 92.81 97 LYS A C 1
ATOM 779 O O . LYS A 1 97 ? 6.649 -5.624 -1.557 1.00 92.81 97 LYS A O 1
ATOM 784 N N . ALA A 1 98 ? 6.997 -3.843 -2.882 1.00 92.94 98 ALA A N 1
ATOM 785 C CA . ALA A 1 98 ? 6.731 -4.542 -4.142 1.00 9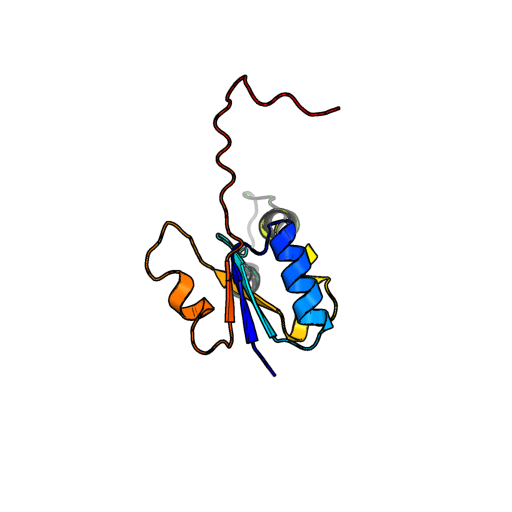2.94 98 ALA A CA 1
ATOM 786 C C . ALA A 1 98 ? 7.455 -3.867 -5.312 1.00 92.94 98 ALA A C 1
ATOM 788 O O . ALA A 1 98 ? 7.638 -2.645 -5.315 1.00 92.94 98 ALA A O 1
ATOM 789 N N . ASP A 1 99 ? 7.830 -4.652 -6.319 1.00 89.62 99 ASP A N 1
ATOM 790 C CA . ASP A 1 99 ? 8.513 -4.173 -7.518 1.00 89.62 99 ASP A CA 1
ATOM 791 C C . ASP A 1 99 ? 7.865 -4.763 -8.774 1.00 89.62 99 ASP A C 1
ATOM 793 O O . ASP A 1 99 ? 7.789 -5.975 -8.939 1.00 89.62 99 ASP A O 1
ATOM 797 N N . LEU A 1 100 ? 7.436 -3.893 -9.691 1.00 88.06 100 LEU A N 1
ATOM 798 C CA . LEU A 1 100 ? 6.819 -4.283 -10.965 1.00 88.06 100 LEU A CA 1
ATOM 799 C C . LEU A 1 100 ? 7.690 -5.228 -11.798 1.00 88.06 100 LEU A C 1
ATOM 801 O O . LEU A 1 100 ? 7.157 -5.974 -12.610 1.00 88.06 100 LEU A O 1
ATOM 805 N N . MET A 1 101 ? 9.010 -5.185 -11.611 1.00 87.69 101 MET A N 1
ATOM 806 C CA . MET A 1 101 ? 9.955 -6.015 -12.358 1.00 87.69 101 MET A CA 1
ATOM 807 C C . MET A 1 101 ? 10.224 -7.374 -11.699 1.00 87.69 101 MET A C 1
ATOM 809 O O . MET A 1 101 ? 10.997 -8.165 -12.237 1.00 87.69 101 MET A O 1
ATOM 813 N N . VAL A 1 102 ? 9.627 -7.644 -10.535 1.00 91.12 102 VAL A N 1
ATOM 814 C CA . VAL A 1 102 ? 9.833 -8.873 -9.767 1.00 91.12 102 VAL A CA 1
ATOM 815 C C . VAL A 1 102 ? 8.512 -9.623 -9.668 1.00 91.12 102 VAL A C 1
ATOM 817 O O . VAL A 1 102 ? 7.570 -9.163 -9.016 1.00 91.12 102 VAL A O 1
ATOM 820 N N . ASP A 1 103 ? 8.467 -10.788 -10.310 1.00 94.00 103 ASP A N 1
ATOM 821 C CA . ASP A 1 103 ? 7.318 -11.689 -10.270 1.00 94.00 103 ASP A CA 1
ATOM 822 C C . ASP A 1 103 ? 6.988 -12.119 -8.829 1.00 94.00 103 ASP A C 1
ATOM 824 O O . ASP A 1 103 ? 7.881 -12.255 -7.989 1.00 94.00 103 ASP A O 1
ATOM 828 N N . GLY A 1 104 ? 5.698 -12.253 -8.524 1.00 95.75 104 GLY A N 1
ATOM 829 C CA . GLY A 1 104 ? 5.188 -12.557 -7.178 1.00 95.75 104 GLY A CA 1
ATOM 830 C C . GLY A 1 104 ? 5.371 -11.455 -6.120 1.00 95.75 104 GLY A C 1
ATOM 831 O O . GLY A 1 104 ? 4.888 -11.582 -4.996 1.00 95.75 104 GLY A O 1
ATOM 832 N N . SER A 1 105 ? 6.018 -10.324 -6.433 1.00 94.88 105 SER A N 1
ATOM 833 C CA . SER A 1 105 ? 6.290 -9.280 -5.424 1.00 94.88 105 SER A CA 1
ATOM 834 C C . SER A 1 105 ? 5.040 -8.551 -4.907 1.00 94.88 105 SER A C 1
ATOM 836 O O . SER A 1 105 ? 5.119 -7.810 -3.927 1.00 94.88 105 SER A O 1
ATOM 838 N N . PHE A 1 106 ? 3.883 -8.758 -5.543 1.00 96.12 106 PHE A N 1
ATOM 839 C CA . PHE A 1 106 ? 2.599 -8.178 -5.148 1.00 96.12 106 PHE A CA 1
ATOM 840 C C . PHE A 1 106 ? 1.690 -9.160 -4.406 1.00 96.12 106 PHE A C 1
ATOM 842 O O . PHE A 1 106 ? 0.662 -8.718 -3.895 1.00 96.12 106 PHE A O 1
ATOM 849 N N . ASP A 1 107 ? 2.047 -10.443 -4.310 1.00 96.81 107 ASP A N 1
ATOM 850 C CA . ASP A 1 107 ? 1.154 -11.500 -3.816 1.00 96.81 107 ASP A CA 1
ATOM 851 C C . ASP A 1 107 ? 0.607 -11.176 -2.421 1.00 96.81 107 ASP A C 1
ATOM 853 O O . ASP A 1 107 ? -0.604 -11.161 -2.200 1.00 96.81 107 ASP A O 1
ATOM 857 N N . GLU A 1 108 ? 1.486 -10.790 -1.494 1.00 96.12 108 GLU A N 1
ATOM 858 C CA . GLU A 1 108 ? 1.101 -10.382 -0.138 1.00 96.12 108 GLU A CA 1
ATOM 859 C C . GLU A 1 108 ? 0.269 -9.084 -0.132 1.00 96.12 108 GLU A C 1
ATOM 861 O O . GLU A 1 108 ? -0.671 -8.912 0.654 1.00 96.12 108 GLU A O 1
ATOM 866 N N . ALA A 1 109 ? 0.582 -8.147 -1.031 1.00 96.06 109 ALA A N 1
ATOM 867 C CA . ALA A 1 109 ? -0.119 -6.870 -1.116 1.00 96.06 109 ALA A CA 1
ATOM 868 C C . ALA A 1 109 ? -1.573 -7.035 -1.584 1.00 96.06 109 ALA A C 1
ATOM 870 O O . ALA A 1 109 ? -2.427 -6.249 -1.167 1.00 96.06 109 ALA A O 1
ATOM 871 N N . VAL A 1 110 ? -1.856 -8.051 -2.406 1.00 96.94 110 VAL A N 1
ATOM 872 C CA . VAL A 1 110 ? -3.186 -8.303 -2.984 1.00 96.94 110 VAL A CA 1
ATOM 873 C C . VAL A 1 110 ? -3.958 -9.440 -2.309 1.00 96.94 110 VAL A C 1
ATOM 875 O O . VAL A 1 110 ? -5.138 -9.643 -2.591 1.00 96.94 110 VAL A O 1
ATOM 878 N N . GLN A 1 111 ? -3.339 -10.173 -1.384 1.00 97.19 111 GLN A N 1
ATOM 879 C CA . GLN A 1 111 ? -3.997 -11.290 -0.718 1.00 97.19 111 GLN A CA 1
ATOM 880 C C . GLN A 1 111 ? -5.143 -10.827 0.197 1.00 97.19 111 GLN A C 1
ATOM 882 O O . GLN A 1 111 ? -4.927 -10.113 1.184 1.00 97.19 111 GLN A O 1
ATOM 887 N N . GLY A 1 112 ? -6.358 -11.299 -0.099 1.00 97.19 112 GLY A N 1
ATOM 888 C CA . GLY A 1 112 ? -7.538 -11.143 0.760 1.00 97.19 112 GLY A CA 1
ATOM 889 C C . GLY A 1 112 ? -8.094 -9.719 0.852 1.00 97.19 112 GLY A C 1
ATOM 890 O O . GLY A 1 112 ? -8.831 -9.431 1.790 1.00 97.19 112 GLY A O 1
ATOM 891 N N . ILE A 1 113 ? -7.720 -8.837 -0.076 1.00 98.00 113 ILE A N 1
ATOM 892 C CA . ILE A 1 113 ? -8.256 -7.473 -0.173 1.00 98.00 113 ILE A CA 1
ATOM 893 C C . ILE A 1 113 ? -9.456 -7.400 -1.125 1.00 98.00 113 ILE A C 1
ATOM 895 O O . ILE A 1 113 ? -9.625 -8.250 -1.996 1.00 98.00 113 ILE A O 1
ATOM 899 N N . ASP A 1 114 ? -10.263 -6.351 -0.991 1.00 98.38 114 ASP A N 1
ATOM 900 C CA . ASP A 1 114 ? -11.507 -6.162 -1.742 1.00 98.38 114 ASP A CA 1
ATOM 901 C C . ASP A 1 114 ? -11.295 -5.541 -3.132 1.00 98.38 114 ASP A C 1
ATOM 903 O O . ASP A 1 114 ? -12.167 -5.634 -3.997 1.00 98.38 114 ASP A O 1
ATOM 907 N N . GLY A 1 115 ? -10.151 -4.894 -3.378 1.00 98.06 115 GLY A N 1
ATOM 908 C CA . GLY A 1 115 ? -9.856 -4.321 -4.690 1.00 98.06 115 GLY A CA 1
ATOM 909 C C 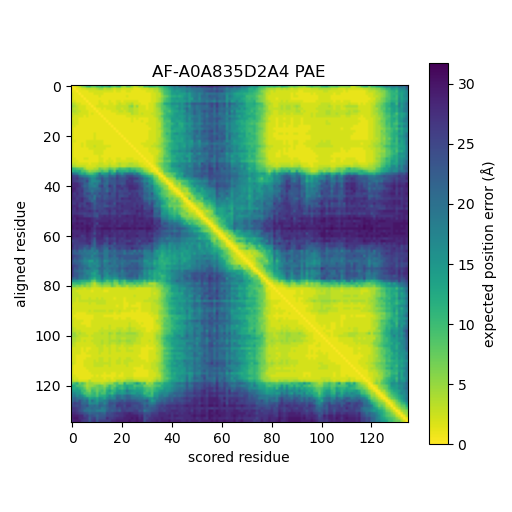. GLY A 1 115 ? -8.467 -3.705 -4.832 1.00 98.06 115 GLY A C 1
ATOM 910 O O . GLY A 1 115 ? -7.867 -3.229 -3.866 1.00 98.06 115 GLY A O 1
ATOM 911 N N . VAL A 1 116 ? -7.965 -3.693 -6.069 1.00 97.81 116 VAL A N 1
ATOM 912 C CA . VAL A 1 116 ? -6.642 -3.166 -6.426 1.00 97.81 116 VAL A CA 1
ATOM 913 C C . VAL A 1 116 ? -6.788 -1.939 -7.321 1.00 97.81 116 VAL A C 1
ATOM 915 O O . VAL A 1 116 ? -7.413 -1.995 -8.377 1.00 97.81 116 VAL A O 1
ATOM 918 N N . PHE A 1 117 ? -6.139 -0.845 -6.931 1.00 97.38 117 PHE A N 1
ATOM 919 C CA . PHE A 1 117 ? -5.904 0.327 -7.763 1.00 97.38 117 PHE A CA 1
ATOM 920 C C . PHE A 1 117 ? -4.472 0.278 -8.298 1.00 97.38 117 PHE A C 1
ATOM 922 O O . PHE A 1 117 ? -3.488 0.477 -7.571 1.00 97.38 117 PHE A O 1
ATOM 929 N N . HIS A 1 118 ? -4.346 0.003 -9.594 1.00 94.50 118 HIS A N 1
ATOM 930 C CA . HIS A 1 118 ? -3.057 0.039 -10.262 1.00 94.50 118 HIS A CA 1
ATOM 931 C C . HIS A 1 118 ? -2.726 1.467 -10.715 1.00 94.50 118 HIS A C 1
ATOM 933 O O . HIS A 1 118 ? -3.270 1.953 -11.701 1.00 94.50 118 HIS A O 1
ATOM 939 N N . THR A 1 119 ? -1.850 2.150 -9.974 1.00 92.00 119 THR A N 1
ATOM 940 C CA . THR A 1 119 ? -1.347 3.493 -10.311 1.00 92.00 119 THR A CA 1
ATOM 941 C C . THR A 1 119 ? 0.162 3.538 -10.512 1.00 92.00 119 THR A C 1
ATOM 943 O O . THR A 1 119 ? 0.700 4.578 -10.890 1.00 92.00 119 THR A O 1
ATOM 946 N N . ALA A 1 120 ? 0.854 2.422 -10.271 1.00 82.94 120 ALA A N 1
ATOM 947 C CA . ALA A 1 120 ? 2.281 2.302 -10.507 1.00 82.94 120 ALA A CA 1
ATOM 948 C C . ALA A 1 120 ? 2.572 2.309 -12.016 1.00 82.94 120 ALA A C 1
ATOM 950 O O . ALA A 1 120 ? 2.655 1.266 -12.650 1.00 82.94 120 ALA A O 1
ATOM 951 N N . SER A 1 121 ? 2.743 3.502 -12.578 1.00 78.12 121 SER A N 1
ATOM 952 C CA . SER A 1 121 ? 3.202 3.701 -13.948 1.00 78.12 121 SER A CA 1
ATOM 953 C C . SER A 1 121 ? 4.576 4.371 -13.909 1.00 78.12 121 SER A C 1
ATOM 955 O O . SER A 1 121 ? 4.674 5.532 -13.496 1.00 78.12 121 SER A O 1
ATOM 957 N N . PRO A 1 122 ? 5.667 3.670 -14.262 1.00 69.31 122 PRO A N 1
ATOM 958 C CA . PRO A 1 122 ? 6.939 4.337 -14.476 1.00 69.31 122 PRO A CA 1
ATOM 959 C C . PRO A 1 122 ? 6.778 5.284 -15.669 1.00 69.31 122 PRO A C 1
ATOM 961 O O . PRO A 1 122 ? 6.564 4.843 -16.795 1.00 69.31 122 PRO A O 1
ATOM 964 N N . VAL A 1 123 ? 6.875 6.592 -15.425 1.00 67.12 123 VAL A N 1
ATOM 965 C CA . VAL A 1 123 ? 6.886 7.588 -16.501 1.00 67.12 123 VAL A CA 1
ATOM 966 C C . VAL A 1 123 ? 8.223 7.471 -17.230 1.00 67.12 123 VAL A C 1
ATOM 968 O O . VAL A 1 123 ? 9.211 8.105 -16.868 1.00 67.12 123 VAL A O 1
ATOM 971 N N . LEU A 1 124 ? 8.264 6.611 -18.242 1.00 62.06 124 LEU A N 1
ATOM 972 C CA . LEU A 1 124 ? 9.326 6.575 -19.234 1.00 62.06 124 LEU A CA 1
ATOM 973 C C . LEU A 1 124 ? 8.929 7.571 -20.321 1.00 62.06 124 LEU A C 1
ATOM 975 O O . LEU A 1 124 ? 8.258 7.206 -21.279 1.00 62.06 124 LEU A O 1
ATOM 979 N N . VAL A 1 125 ? 9.274 8.845 -20.146 1.00 60.12 125 VAL A N 1
ATOM 980 C CA . VAL A 1 125 ? 9.233 9.796 -21.262 1.00 60.12 125 VAL A CA 1
ATOM 981 C C . VAL A 1 125 ? 10.507 9.592 -22.083 1.00 60.12 125 VAL A C 1
ATOM 983 O O . VAL A 1 125 ? 11.575 10.009 -21.628 1.00 60.12 125 VAL A O 1
ATOM 986 N N . PRO A 1 126 ? 10.460 8.949 -23.268 1.00 58.84 126 PRO A N 1
ATOM 987 C CA . PRO A 1 126 ? 11.496 9.197 -24.255 1.00 58.84 126 PRO A CA 1
ATOM 988 C C . PRO A 1 126 ? 11.476 10.698 -24.556 1.00 58.84 126 PRO A C 1
ATOM 990 O O . PRO A 1 126 ? 10.406 11.298 -24.677 1.00 58.84 126 PRO A O 1
ATOM 993 N N . TYR A 1 127 ? 12.652 11.317 -24.614 1.00 51.88 127 TYR A N 1
ATOM 994 C CA . TYR A 1 127 ? 12.790 12.717 -25.003 1.00 51.88 127 TYR A CA 1
ATOM 995 C C . TYR A 1 127 ? 12.474 12.822 -26.500 1.00 51.88 127 TYR A C 1
ATOM 997 O O . TYR A 1 127 ? 13.369 12.797 -27.337 1.00 51.88 127 TYR A O 1
ATOM 1005 N N . ASP A 1 128 ? 11.191 12.827 -26.843 1.00 59.72 128 ASP A N 1
ATOM 1006 C CA . ASP A 1 128 ? 10.735 13.104 -28.195 1.00 59.72 128 ASP A CA 1
ATOM 1007 C C . ASP A 1 128 ? 10.577 14.622 -28.322 1.00 59.72 128 ASP A C 1
ATOM 1009 O O . ASP A 1 128 ? 9.894 15.265 -27.520 1.00 59.72 128 ASP A O 1
ATOM 1013 N N . HIS A 1 129 ? 11.231 15.213 -29.320 1.00 62.03 129 HIS A N 1
ATOM 1014 C CA . HIS A 1 129 ? 11.219 16.655 -29.578 1.00 62.03 129 HIS A CA 1
ATOM 1015 C C . HIS A 1 129 ? 9.824 17.203 -29.945 1.00 62.03 129 HIS A C 1
ATOM 1017 O O . HIS A 1 129 ? 9.673 18.403 -30.159 1.00 62.03 129 HIS A O 1
ATOM 1023 N N . ASN A 1 130 ? 8.805 16.341 -30.010 1.00 59.00 130 ASN A N 1
ATOM 1024 C CA . ASN A 1 130 ? 7.451 16.673 -30.436 1.00 59.00 130 ASN A CA 1
ATOM 1025 C C . ASN A 1 130 ? 6.461 16.992 -29.297 1.00 59.00 130 ASN A C 1
ATOM 1027 O O . ASN A 1 130 ? 5.307 17.310 -29.583 1.00 59.00 130 ASN A O 1
ATOM 1031 N N . ILE A 1 131 ? 6.865 16.961 -28.019 1.00 60.56 131 ILE A N 1
ATOM 1032 C CA . ILE A 1 131 ? 6.010 17.469 -26.930 1.00 60.56 131 ILE A CA 1
ATOM 1033 C C . ILE A 1 131 ? 6.208 18.982 -26.805 1.00 60.56 131 ILE A C 1
ATOM 1035 O O . ILE A 1 131 ? 7.090 19.458 -26.091 1.00 60.56 131 ILE A O 1
ATOM 1039 N N . GLN A 1 132 ? 5.370 19.755 -27.496 1.00 60.91 132 GLN A N 1
ATOM 1040 C CA . GLN A 1 132 ? 5.227 21.177 -27.192 1.00 60.91 132 GLN A CA 1
ATOM 1041 C C . GLN A 1 132 ? 4.470 21.309 -25.869 1.00 60.91 132 GLN A C 1
ATOM 1043 O O . GLN A 1 132 ? 3.336 20.845 -25.748 1.00 60.91 132 GLN A O 1
ATOM 1048 N N . ALA A 1 133 ? 5.098 21.929 -24.868 1.00 53.28 133 ALA A N 1
ATOM 1049 C CA . ALA A 1 133 ? 4.386 22.359 -23.674 1.00 53.28 133 ALA A CA 1
ATOM 1050 C C . ALA A 1 133 ? 3.278 23.323 -24.117 1.00 53.28 133 ALA A C 1
ATOM 1052 O O . ALA A 1 133 ? 3.558 24.385 -24.671 1.00 53.28 133 ALA A O 1
ATOM 1053 N N . SER A 1 134 ? 2.020 22.927 -23.936 1.00 53.66 134 SER A N 1
ATOM 1054 C CA . SER A 1 134 ? 0.890 23.830 -24.117 1.00 53.66 134 SER A CA 1
ATOM 1055 C C . SER A 1 134 ? 0.990 24.920 -23.048 1.00 53.66 134 SER A C 1
ATOM 1057 O O . SER A 1 134 ? 0.873 24.607 -21.860 1.00 53.66 134 SER A O 1
ATOM 1059 N N . ASN A 1 135 ? 1.281 26.148 -23.488 1.00 49.16 135 ASN A N 1
ATOM 1060 C CA . ASN A 1 135 ? 1.291 27.364 -22.668 1.00 49.16 135 ASN A CA 1
ATOM 1061 C C . ASN A 1 135 ? -0.077 27.654 -22.047 1.00 49.16 135 ASN A C 1
ATOM 1063 O O . ASN A 1 135 ? -1.094 27.413 -22.737 1.00 49.16 135 ASN A O 1
#

Solvent-accessible surface area (backbone atoms only — not comparable to full-atom values): 8329 Å² total; per-residue (Å²): 126,61,31,35,25,36,30,31,36,75,38,76,68,29,41,52,50,53,48,54,40,31,70,72,67,28,35,36,35,29,23,30,75,72,77,38,66,79,73,52,62,68,68,61,51,65,61,57,65,67,58,68,81,75,70,93,77,86,90,81,80,93,68,58,70,68,58,58,51,54,51,57,59,62,64,47,46,64,76,58,52,67,61,62,69,39,71,59,20,87,83,31,54,42,84,37,63,30,44,98,91,42,85,75,36,52,52,79,60,59,59,94,48,76,46,77,46,87,56,64,67,85,87,78,73,75,92,59,94,80,72,72,81,83,127

Mean predicted aligned error: 13.1 Å

Secondary structure (DSSP, 8-state):
--EEEEESTTSHHHHHHHHHHHHTT-EEEEEES---STTHHHHHHHHHHHHTTS-----S----HHHHHHHHHHHHTTTTTTGGGSTTHHHHEEEEE--TTSTTTTHHHHTT-SEEE-----------TT-----

Nearest PDB structures (foldseek):
  4r1t-assembly1_A  TM=9.632E-01  e=5.441E-07  Petunia x hybrida
  4r1u-assembly2_B  TM=9.482E-01  e=5.090E-07  Medicago truncatula
  4r1u-assembly1_A  TM=9.206E-01  e=8.678E-07  Medicago truncatula
  8few-assembly1_B  TM=8.394E-01  e=1.865E-05  Sorghum bicolor
  7o9m-assembly1_C  TM=2.693E-01  e=1.016E-01  Homo sapiens

InterPro domains:
  IPR001509 NAD-dependent epimerase/dehydratase [PF01370] (5-121)
  IPR036291 NAD(P)-binding domain superfamily [SSF51735] (4-127)
  IPR050425 NAD(P)-dependent dehydratase-like [PTHR10366] (4-125)